Protein AF-A0A4Y8IHT4-F1 (afdb_monomer_lite)

Structure (mmCIF, N/CA/C/O backbone):
data_AF-A0A4Y8IHT4-F1
#
_entry.id   AF-A0A4Y8IHT4-F1
#
loop_
_atom_site.group_PDB
_atom_site.id
_atom_site.type_symbol
_atom_site.label_atom_id
_atom_site.label_alt_id
_atom_site.label_comp_id
_atom_site.label_asym_id
_atom_site.label_entity_id
_atom_site.label_seq_id
_atom_site.pdbx_PDB_ins_code
_atom_site.Cartn_x
_atom_site.Cartn_y
_atom_site.Cartn_z
_atom_site.occupancy
_atom_site.B_iso_or_equiv
_atom_site.auth_seq_id
_atom_site.auth_comp_id
_atom_site.auth_asym_id
_atom_site.auth_atom_id
_atom_site.pdbx_PDB_model_num
ATOM 1 N N . SER A 1 1 ? 12.778 -11.699 1.897 1.00 72.25 1 SER A N 1
ATOM 2 C CA . SER A 1 1 ? 13.465 -12.307 3.060 1.00 72.25 1 SER A CA 1
ATOM 3 C C . SER A 1 1 ? 12.504 -12.314 4.235 1.00 72.25 1 SER A C 1
ATOM 5 O O . SER A 1 1 ? 11.637 -11.447 4.287 1.00 72.25 1 SER A O 1
ATOM 7 N N . SER A 1 2 ? 12.647 -13.246 5.181 1.00 83.25 2 SER A N 1
ATOM 8 C CA . SER A 1 2 ? 11.721 -13.371 6.320 1.00 83.25 2 SER A CA 1
ATOM 9 C C . SER A 1 2 ? 11.598 -12.079 7.137 1.00 83.25 2 SER A C 1
ATOM 11 O O . SER A 1 2 ? 10.504 -11.716 7.546 1.00 83.25 2 SER A O 1
ATOM 13 N N . ILE A 1 3 ? 12.686 -11.315 7.285 1.00 88.50 3 ILE A N 1
ATOM 14 C CA . ILE A 1 3 ? 12.665 -10.033 8.007 1.00 88.50 3 ILE A CA 1
ATOM 15 C C . ILE A 1 3 ? 11.836 -8.948 7.303 1.00 88.50 3 ILE A C 1
ATOM 17 O O . ILE A 1 3 ? 11.186 -8.147 7.968 1.00 88.50 3 ILE A O 1
ATOM 21 N N . ARG A 1 4 ? 11.817 -8.930 5.963 1.00 88.94 4 ARG A N 1
ATOM 22 C CA . ARG A 1 4 ? 11.034 -7.950 5.198 1.00 88.94 4 ARG A CA 1
ATOM 23 C C . ARG A 1 4 ? 9.540 -8.265 5.271 1.00 88.94 4 ARG A C 1
ATOM 25 O O . ARG A 1 4 ? 8.762 -7.350 5.506 1.00 88.94 4 ARG A O 1
ATOM 32 N N . LYS A 1 5 ? 9.166 -9.551 5.225 1.00 92.06 5 LYS A N 1
ATOM 33 C CA . LYS A 1 5 ? 7.791 -9.998 5.503 1.00 92.06 5 LYS A CA 1
ATOM 34 C C . LYS A 1 5 ? 7.331 -9.573 6.898 1.00 92.06 5 LYS A C 1
ATOM 36 O O . LYS A 1 5 ? 6.267 -8.989 7.030 1.00 92.06 5 LYS A O 1
ATOM 41 N N . VAL A 1 6 ? 8.155 -9.779 7.929 1.00 92.25 6 VAL A N 1
ATOM 42 C CA . VAL A 1 6 ? 7.836 -9.330 9.299 1.00 92.25 6 VAL A CA 1
ATOM 43 C C . VAL A 1 6 ? 7.652 -7.810 9.365 1.00 92.25 6 VAL A C 1
ATOM 45 O O . VAL A 1 6 ? 6.699 -7.334 9.976 1.00 92.25 6 VAL A O 1
ATOM 48 N N . ALA A 1 7 ? 8.522 -7.041 8.705 1.00 92.44 7 ALA A N 1
ATOM 49 C CA . ALA A 1 7 ? 8.398 -5.585 8.655 1.00 92.44 7 ALA A CA 1
ATOM 50 C C . ALA A 1 7 ? 7.107 -5.127 7.956 1.00 92.44 7 ALA A C 1
ATOM 52 O O . ALA A 1 7 ? 6.440 -4.218 8.445 1.00 92.44 7 ALA A O 1
ATOM 53 N N . VAL A 1 8 ? 6.732 -5.771 6.845 1.00 93.69 8 VAL A N 1
ATOM 54 C CA . VAL A 1 8 ? 5.478 -5.492 6.131 1.00 93.69 8 VAL A CA 1
ATOM 55 C C . VAL A 1 8 ? 4.263 -5.865 6.980 1.00 93.69 8 VAL A C 1
ATOM 57 O O . VAL A 1 8 ? 3.343 -5.061 7.086 1.00 93.69 8 VAL A O 1
ATOM 60 N N . ALA A 1 9 ? 4.273 -7.024 7.644 1.00 94.81 9 ALA A N 1
ATOM 61 C CA . ALA A 1 9 ? 3.198 -7.428 8.551 1.00 94.81 9 ALA A CA 1
ATOM 62 C C . ALA A 1 9 ? 3.004 -6.395 9.669 1.00 94.81 9 ALA A C 1
ATOM 64 O O . ALA A 1 9 ? 1.885 -5.982 9.961 1.00 94.81 9 ALA A O 1
ATOM 65 N N . PHE A 1 10 ? 4.107 -5.919 10.255 1.00 92.25 10 PHE A N 1
ATOM 66 C CA . PHE A 1 10 ? 4.058 -4.873 11.269 1.00 92.25 10 PHE A CA 1
ATOM 67 C C . PHE A 1 10 ? 3.521 -3.549 10.708 1.00 92.25 10 PHE A C 1
ATOM 69 O O . PHE A 1 10 ? 2.742 -2.881 11.382 1.00 92.25 10 PHE A O 1
ATOM 76 N N . ALA A 1 11 ? 3.880 -3.175 9.476 1.00 92.00 11 ALA A N 1
ATOM 77 C CA . ALA A 1 11 ? 3.324 -1.993 8.818 1.00 92.00 11 ALA A CA 1
ATOM 78 C C . ALA A 1 11 ? 1.807 -2.104 8.623 1.00 92.00 11 ALA A C 1
ATOM 80 O O . ALA A 1 11 ? 1.095 -1.190 9.023 1.00 92.00 11 ALA A O 1
ATOM 81 N N . ILE A 1 12 ? 1.320 -3.238 8.117 1.00 93.81 12 ILE A N 1
ATOM 82 C CA . ILE A 1 12 ? -0.111 -3.535 7.953 1.00 93.81 12 ILE A CA 1
ATOM 83 C C . ILE A 1 12 ? -0.870 -3.390 9.282 1.00 93.81 12 ILE A C 1
ATOM 85 O O . ILE A 1 12 ? -1.895 -2.714 9.337 1.00 93.81 12 ILE A O 1
ATOM 89 N N . LEU A 1 13 ? -0.344 -3.961 10.370 1.00 91.31 13 LEU A N 1
ATOM 90 C CA . LEU A 1 13 ? -0.968 -3.859 11.693 1.00 91.31 13 LEU A CA 1
ATOM 91 C C . LEU A 1 13 ? -1.012 -2.414 12.206 1.00 91.31 13 LEU A C 1
ATOM 93 O O . LEU A 1 13 ? -2.037 -1.984 12.721 1.00 91.31 13 LEU A O 1
ATOM 97 N N . ASN A 1 14 ? 0.069 -1.648 12.021 1.00 88.56 14 ASN A N 1
ATOM 98 C CA . ASN A 1 14 ? 0.085 -0.233 12.400 1.00 88.56 14 ASN A CA 1
ATOM 99 C C . ASN A 1 14 ? -0.919 0.587 11.580 1.00 88.56 14 ASN A C 1
ATOM 101 O O . ASN A 1 14 ? -1.542 1.487 12.129 1.00 88.56 14 ASN A O 1
ATOM 105 N N . LEU A 1 15 ? -1.078 0.311 10.281 1.00 89.62 15 LEU A N 1
ATOM 106 C CA . LEU A 1 15 ? -2.072 1.003 9.454 1.00 89.62 15 LEU A CA 1
ATOM 107 C C . LEU A 1 15 ? -3.488 0.799 10.015 1.00 89.62 15 LEU A C 1
ATOM 109 O O . LEU A 1 15 ? -4.227 1.767 10.128 1.00 89.62 15 LEU A O 1
ATOM 113 N N . ILE A 1 16 ? -3.838 -0.423 10.424 1.00 88.44 16 ILE A N 1
ATOM 114 C CA . ILE A 1 16 ? -5.139 -0.722 11.043 1.00 88.44 16 ILE A CA 1
ATOM 115 C C . ILE A 1 16 ? -5.313 -0.004 12.379 1.00 88.44 16 ILE A C 1
ATOM 117 O O . ILE A 1 16 ? -6.347 0.620 12.595 1.00 88.44 16 ILE A O 1
ATOM 121 N N . ASP A 1 17 ? -4.300 -0.047 13.243 1.00 85.50 17 ASP A N 1
ATOM 122 C CA . ASP A 1 17 ? -4.334 0.579 14.573 1.00 85.50 17 ASP A CA 1
ATOM 123 C C . ASP A 1 17 ? -4.560 2.102 14.507 1.00 85.50 17 ASP A C 1
ATOM 125 O O . ASP A 1 17 ? -5.170 2.690 15.390 1.00 85.50 17 ASP A O 1
ATOM 129 N N . ASN A 1 18 ? -4.117 2.749 13.422 1.00 82.19 18 ASN A N 1
ATOM 130 C CA . ASN A 1 18 ? -4.320 4.187 13.205 1.00 82.19 18 ASN A CA 1
ATOM 131 C C . ASN A 1 18 ? -5.685 4.538 12.590 1.00 82.19 18 ASN A C 1
ATOM 133 O O . ASN A 1 18 ? -6.006 5.718 12.468 1.00 82.19 18 ASN A O 1
ATOM 137 N N . VAL A 1 19 ? -6.459 3.546 12.149 1.00 80.50 19 VAL A N 1
ATOM 138 C CA . VAL A 1 19 ? -7.670 3.757 11.343 1.00 80.50 19 VAL A CA 1
ATOM 139 C C . VAL A 1 19 ? -8.921 3.193 12.012 1.00 80.50 19 VAL A C 1
ATOM 141 O O . VAL A 1 19 ? -10.010 3.735 11.835 1.00 80.50 19 VAL A O 1
ATOM 144 N N . VAL A 1 20 ? -8.787 2.123 12.793 1.00 76.31 20 VAL A N 1
ATOM 145 C CA . VAL A 1 20 ? -9.897 1.511 13.525 1.00 76.31 20 VAL A CA 1
ATOM 146 C C . VAL A 1 20 ? -10.057 2.197 14.879 1.00 76.31 20 VAL A C 1
ATOM 148 O O . VAL A 1 20 ? -9.134 2.212 15.688 1.00 76.31 20 VAL A O 1
ATOM 151 N N . SER A 1 21 ? -11.245 2.737 15.152 1.00 67.19 21 SER A N 1
ATOM 152 C CA . SER A 1 21 ? -11.640 3.117 16.510 1.00 67.19 21 SER A CA 1
ATOM 153 C C . SER A 1 21 ? -12.100 1.876 17.283 1.00 67.19 21 SER A C 1
ATOM 155 O O . SER A 1 21 ? -12.690 0.959 16.715 1.00 67.19 21 SER A O 1
ATOM 157 N N . GLU A 1 22 ? -11.854 1.833 18.596 1.00 58.31 22 GLU A N 1
ATOM 158 C CA . GLU A 1 22 ? -12.122 0.662 19.457 1.00 58.31 22 GLU A CA 1
ATOM 159 C C . GLU A 1 22 ? -13.605 0.216 19.509 1.00 58.31 22 GLU A C 1
ATOM 161 O O . GLU A 1 22 ? -13.925 -0.802 20.122 1.00 58.31 22 GLU A O 1
ATOM 166 N N . SER A 1 23 ? -14.528 0.964 18.894 1.00 55.44 23 SER A N 1
ATOM 167 C CA . SER A 1 23 ? -15.974 0.832 19.092 1.00 55.44 23 SER A CA 1
ATOM 168 C C . SER A 1 23 ? -16.760 0.159 17.960 1.00 55.44 23 SER A C 1
ATOM 170 O O . SER A 1 23 ? -17.952 -0.078 18.151 1.00 55.44 23 SER A O 1
ATOM 172 N N . GLU A 1 24 ? -16.161 -0.164 16.807 1.00 60.84 24 GLU A N 1
ATOM 173 C CA . GLU A 1 24 ? -16.905 -0.716 15.659 1.00 60.84 24 GLU A CA 1
ATOM 174 C C . GLU A 1 24 ? -16.320 -2.034 15.134 1.00 60.84 24 GLU A C 1
ATOM 176 O O . GLU A 1 24 ? -15.150 -2.126 14.762 1.00 60.84 24 GLU A O 1
ATOM 181 N N . SER A 1 25 ? -17.157 -3.077 15.055 1.00 66.25 25 SER A N 1
ATOM 182 C CA . SER A 1 25 ? -16.786 -4.310 14.360 1.00 66.25 25 SER A CA 1
ATOM 183 C C . SER A 1 25 ? -16.720 -4.047 12.858 1.00 66.25 25 SER A C 1
ATOM 185 O O . SER A 1 25 ? -17.739 -3.729 12.243 1.00 66.25 25 SER A O 1
ATOM 187 N N . ASN A 1 26 ? -15.549 -4.232 12.254 1.00 81.56 26 ASN A N 1
ATOM 188 C CA . ASN A 1 26 ? -15.384 -4.112 10.810 1.00 81.56 26 ASN A CA 1
ATOM 189 C C . ASN A 1 26 ? -14.916 -5.448 10.217 1.00 81.56 26 ASN A C 1
ATOM 191 O O . ASN A 1 26 ? -13.721 -5.718 10.092 1.00 81.56 26 ASN A O 1
ATOM 195 N N . GLU A 1 27 ? -15.885 -6.303 9.879 1.00 86.75 27 GLU A N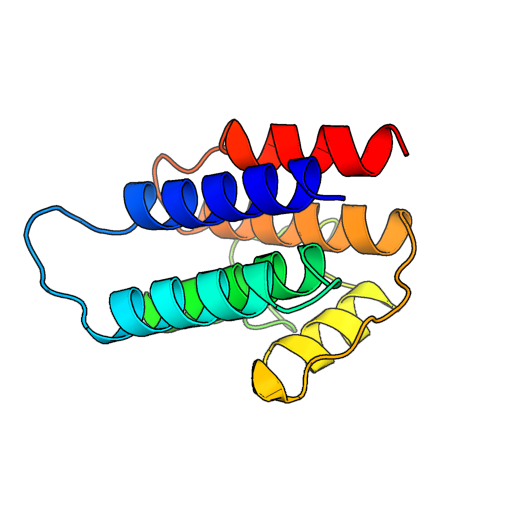 1
ATOM 196 C CA . GLU A 1 27 ? -15.635 -7.633 9.306 1.00 86.75 27 GLU A CA 1
ATOM 197 C C . GLU A 1 27 ? -14.834 -7.554 7.998 1.00 86.75 27 GLU A C 1
ATOM 199 O O . GLU A 1 27 ? -13.961 -8.387 7.761 1.00 86.75 27 GLU A O 1
ATOM 204 N N . ASN A 1 28 ? -15.064 -6.513 7.190 1.00 88.62 28 ASN A N 1
ATOM 205 C CA . ASN A 1 28 ? -14.354 -6.299 5.928 1.00 88.62 28 ASN A CA 1
ATOM 206 C C . ASN A 1 28 ? -12.876 -5.943 6.144 1.00 88.62 28 ASN A C 1
ATOM 208 O O . ASN A 1 28 ? -12.016 -6.456 5.423 1.00 88.62 28 ASN A O 1
ATOM 212 N N . LEU A 1 29 ? -12.569 -5.111 7.147 1.00 88.88 29 LEU A N 1
ATOM 213 C CA . LEU A 1 29 ? -11.184 -4.796 7.514 1.00 88.88 29 LEU A CA 1
ATOM 214 C C . LEU A 1 29 ? -10.483 -6.017 8.105 1.00 88.88 29 LEU A C 1
ATOM 216 O O . LEU A 1 29 ? -9.316 -6.263 7.800 1.00 88.88 29 LEU A O 1
ATOM 220 N N . PHE A 1 30 ? -11.190 -6.807 8.918 1.00 89.94 30 PHE A N 1
ATOM 221 C CA . PHE A 1 30 ? -10.643 -8.046 9.463 1.00 89.94 30 PHE A CA 1
ATOM 222 C C . PHE A 1 30 ? -10.333 -9.066 8.359 1.00 89.94 30 PHE A C 1
ATOM 224 O O . PHE A 1 30 ? -9.248 -9.650 8.357 1.00 89.94 30 PHE A O 1
ATOM 231 N N . ALA A 1 31 ? -11.244 -9.246 7.397 1.00 92.19 31 ALA A N 1
ATOM 232 C CA . ALA A 1 31 ? -11.021 -10.099 6.234 1.00 92.19 31 ALA A CA 1
ATOM 233 C C . ALA A 1 31 ? -9.813 -9.616 5.417 1.00 92.19 31 ALA A C 1
ATOM 235 O O . ALA A 1 31 ? -8.887 -10.391 5.188 1.00 92.19 31 ALA A O 1
ATOM 236 N N . LEU A 1 32 ? -9.753 -8.317 5.096 1.00 93.06 32 LEU A N 1
ATOM 237 C CA . LEU A 1 32 ? -8.627 -7.712 4.379 1.00 93.06 32 LEU A CA 1
ATOM 238 C C . LEU A 1 32 ? -7.288 -7.941 5.096 1.00 93.06 32 LEU A C 1
ATOM 240 O O . LEU A 1 32 ? -6.295 -8.299 4.457 1.00 93.06 32 LEU A O 1
ATOM 244 N N . LEU A 1 33 ? -7.253 -7.747 6.417 1.00 94.06 33 LEU A N 1
ATOM 245 C CA . LEU A 1 33 ? -6.072 -7.989 7.242 1.00 94.06 33 LEU A CA 1
ATOM 246 C C . LEU A 1 33 ? -5.643 -9.458 7.177 1.00 94.06 33 LEU A C 1
ATOM 248 O O . LEU A 1 33 ? -4.482 -9.751 6.887 1.00 94.06 33 LEU A O 1
ATOM 252 N N . ASN A 1 34 ? -6.570 -10.379 7.431 1.00 94.31 34 ASN A N 1
ATOM 253 C CA . ASN A 1 34 ? -6.289 -11.810 7.442 1.00 94.31 34 ASN A CA 1
ATOM 254 C C . ASN A 1 34 ? -5.816 -12.309 6.066 1.00 94.31 34 ASN A C 1
ATOM 256 O O . ASN A 1 34 ? -4.812 -13.019 5.988 1.00 94.31 34 ASN A O 1
ATOM 260 N N . ASP A 1 35 ? -6.478 -11.895 4.988 1.00 94.19 35 ASP A N 1
ATOM 261 C CA . ASP A 1 35 ? -6.129 -12.296 3.624 1.00 94.19 35 ASP A CA 1
ATOM 262 C C . ASP A 1 35 ? -4.757 -11.751 3.215 1.00 94.19 35 ASP A C 1
ATOM 264 O O . ASP A 1 35 ? -3.934 -12.479 2.656 1.00 94.19 35 ASP A O 1
ATOM 268 N N . SER A 1 36 ? -4.449 -10.507 3.590 1.00 94.69 36 SER A N 1
ATOM 269 C CA . SER A 1 36 ? -3.149 -9.895 3.298 1.00 94.69 36 SER A CA 1
ATOM 270 C C . SER A 1 36 ? -2.012 -10.548 4.083 1.00 94.69 36 SER A C 1
ATOM 272 O O . SER A 1 36 ? -0.941 -10.789 3.526 1.00 94.69 36 SER A O 1
ATOM 274 N N . LEU A 1 37 ? -2.224 -10.890 5.358 1.00 94.94 37 LEU A N 1
ATOM 275 C CA . LEU A 1 37 ? -1.218 -11.590 6.164 1.00 94.94 37 LEU A CA 1
ATOM 276 C C . LEU A 1 37 ? -0.980 -13.026 5.676 1.00 94.94 37 LEU A C 1
ATOM 278 O O . LEU A 1 37 ? 0.166 -13.480 5.669 1.00 94.94 37 LEU A O 1
ATOM 282 N N . ARG A 1 38 ? -2.027 -13.725 5.220 1.00 94.06 38 ARG A N 1
ATOM 283 C CA . ARG A 1 38 ? -1.894 -15.044 4.577 1.00 94.06 38 ARG A CA 1
ATOM 284 C C . ARG A 1 38 ? -1.108 -14.948 3.273 1.00 94.06 38 ARG A C 1
ATOM 286 O O . ARG A 1 38 ? -0.098 -15.631 3.125 1.00 94.06 38 ARG A O 1
ATOM 293 N N . ALA A 1 39 ? -1.485 -14.029 2.385 1.00 92.81 39 ALA A N 1
ATOM 294 C CA . ALA A 1 39 ? -0.756 -13.793 1.140 1.00 92.81 39 ALA A CA 1
ATOM 295 C C . ALA A 1 39 ? 0.717 -13.436 1.399 1.00 92.81 39 ALA A C 1
ATOM 297 O O . ALA A 1 39 ? 1.614 -13.883 0.682 1.00 92.81 39 ALA A O 1
ATOM 298 N N . LEU A 1 40 ? 0.994 -12.662 2.452 1.00 93.12 40 LEU A N 1
ATOM 299 C CA . LEU A 1 40 ? 2.351 -12.269 2.830 1.00 93.12 40 LEU A CA 1
ATOM 300 C C . LEU A 1 40 ? 3.183 -13.462 3.297 1.00 93.12 40 LEU A C 1
ATOM 302 O O . LEU A 1 40 ? 4.382 -13.541 3.010 1.00 93.12 40 LEU A O 1
ATOM 306 N N . ASN A 1 41 ? 2.555 -14.394 4.010 1.00 91.75 41 ASN A N 1
ATOM 307 C CA . ASN A 1 41 ? 3.194 -15.631 4.423 1.00 91.75 41 ASN A CA 1
ATOM 308 C C . ASN A 1 41 ? 3.553 -16.500 3.208 1.00 91.75 41 ASN A C 1
ATOM 310 O O . ASN A 1 41 ? 4.699 -16.945 3.101 1.00 91.75 41 ASN A O 1
ATOM 314 N N . ASP A 1 42 ? 2.628 -16.637 2.260 1.00 89.62 42 ASP A N 1
ATOM 315 C CA . ASP A 1 42 ? 2.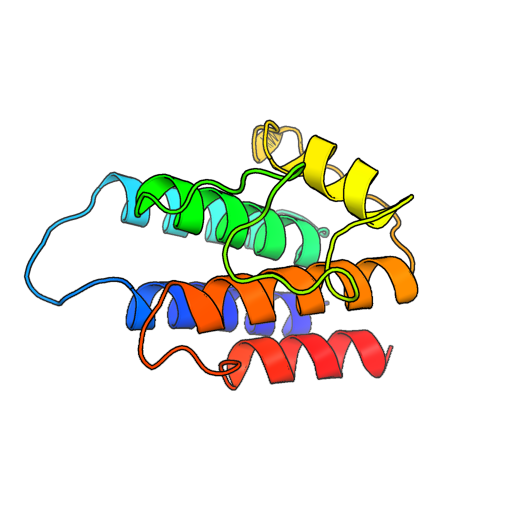696 -17.649 1.199 1.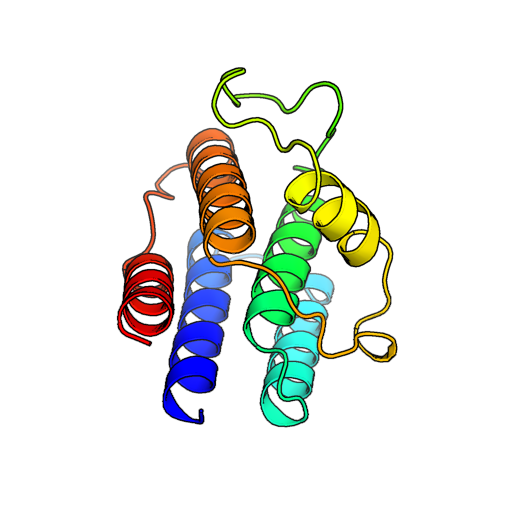00 89.62 42 ASP A CA 1
ATOM 316 C C . ASP A 1 42 ? 3.420 -17.185 -0.078 1.00 89.62 42 ASP A C 1
ATOM 318 O O . ASP A 1 42 ? 3.772 -18.005 -0.924 1.00 89.62 42 ASP A O 1
ATOM 322 N N . SER A 1 43 ? 3.697 -15.886 -0.220 1.00 86.19 43 SER A N 1
ATOM 323 C CA . SER A 1 43 ? 4.291 -15.309 -1.435 1.00 86.19 43 SER A CA 1
ATOM 324 C C . SER A 1 43 ? 5.652 -14.649 -1.222 1.00 86.19 43 SER A C 1
ATOM 326 O O . SER A 1 43 ? 6.038 -14.340 -0.101 1.00 86.19 43 SER A O 1
ATOM 328 N N . ASP A 1 44 ? 6.379 -14.351 -2.300 1.00 84.75 44 ASP A N 1
ATOM 329 C CA . ASP A 1 44 ? 7.633 -13.580 -2.243 1.00 84.75 44 ASP A CA 1
ATOM 330 C C . ASP A 1 44 ? 7.472 -12.088 -2.596 1.00 84.75 44 ASP A C 1
ATOM 332 O O . ASP A 1 44 ? 8.458 -11.347 -2.641 1.00 84.75 44 ASP A O 1
ATOM 336 N N . TYR A 1 45 ? 6.239 -11.623 -2.814 1.00 86.56 45 TYR A N 1
ATOM 337 C CA . TYR A 1 45 ? 5.914 -10.265 -3.270 1.00 86.56 45 TYR A CA 1
ATOM 338 C C . TYR A 1 45 ? 5.340 -9.380 -2.153 1.00 86.56 45 TYR A C 1
ATOM 340 O O . TYR A 1 45 ? 4.331 -8.694 -2.301 1.00 86.56 45 TYR A O 1
ATOM 348 N N . ASP A 1 46 ? 6.054 -9.347 -1.032 1.00 90.44 46 ASP A N 1
ATOM 349 C CA . ASP A 1 46 ? 5.674 -8.635 0.190 1.00 90.44 46 ASP A CA 1
ATOM 350 C C . ASP A 1 46 ? 5.352 -7.143 0.005 1.00 90.44 46 ASP A C 1
ATOM 352 O O . ASP A 1 46 ? 4.403 -6.635 0.594 1.00 90.44 46 ASP A O 1
ATOM 356 N N . LEU A 1 47 ? 6.094 -6.435 -0.845 1.00 90.31 47 LEU A N 1
ATOM 357 C CA . LEU A 1 47 ? 5.834 -5.015 -1.110 1.00 90.31 47 LEU A CA 1
ATOM 358 C C . LEU A 1 47 ? 4.591 -4.768 -1.975 1.00 90.31 47 LEU A C 1
ATOM 360 O O . LEU A 1 47 ? 3.941 -3.740 -1.810 1.00 90.31 47 LEU A O 1
ATOM 364 N N . LEU A 1 48 ? 4.243 -5.701 -2.867 1.00 91.75 48 LEU A N 1
ATOM 365 C CA . LEU A 1 48 ? 2.993 -5.606 -3.627 1.00 91.75 48 LEU A CA 1
ATOM 366 C C . LEU A 1 48 ? 1.794 -5.798 -2.702 1.00 91.75 48 LEU A C 1
ATOM 368 O O . LEU A 1 48 ? 0.814 -5.073 -2.823 1.00 91.75 48 LEU A O 1
ATOM 372 N N . ILE A 1 49 ? 1.916 -6.711 -1.738 1.00 93.62 49 ILE A N 1
ATOM 373 C CA . ILE A 1 49 ? 0.887 -6.945 -0.722 1.00 93.62 49 ILE A CA 1
ATOM 374 C C . ILE A 1 49 ? 0.702 -5.717 0.162 1.00 93.62 49 ILE A C 1
ATOM 376 O O . ILE A 1 49 ? -0.433 -5.356 0.453 1.00 93.62 49 ILE A O 1
ATOM 380 N N . LEU A 1 50 ? 1.791 -5.039 0.542 1.00 93.44 50 LEU A N 1
ATOM 381 C CA . LEU A 1 50 ? 1.687 -3.779 1.275 1.00 93.44 50 LEU A CA 1
ATOM 382 C C . LEU A 1 50 ? 0.878 -2.738 0.489 1.00 93.44 50 LEU A C 1
ATOM 384 O O . LEU A 1 50 ? -0.076 -2.189 1.028 1.00 93.44 50 LEU A O 1
ATOM 388 N N . TRP A 1 51 ? 1.208 -2.502 -0.785 1.00 94.12 51 TRP A N 1
ATOM 389 C CA . TRP A 1 51 ? 0.481 -1.523 -1.604 1.00 94.12 51 TRP A CA 1
ATOM 390 C C . TRP A 1 51 ? -0.964 -1.928 -1.874 1.00 94.12 51 TRP A C 1
ATOM 392 O O . TRP A 1 51 ? -1.847 -1.076 -1.851 1.00 94.12 51 TRP A O 1
ATOM 402 N N . TYR A 1 52 ? -1.229 -3.214 -2.098 1.00 94.44 52 TYR A N 1
ATOM 403 C CA . TYR A 1 52 ? -2.594 -3.720 -2.192 1.00 94.44 52 TYR A CA 1
ATOM 404 C C . TYR A 1 52 ? -3.387 -3.429 -0.923 1.00 94.44 52 TYR A C 1
ATOM 406 O O . TYR A 1 52 ? -4.519 -2.948 -0.995 1.00 94.44 52 TYR A O 1
ATOM 414 N N . PHE A 1 53 ? -2.785 -3.708 0.232 1.00 94.38 53 PHE A N 1
ATOM 415 C CA . PHE A 1 53 ? -3.413 -3.477 1.517 1.00 94.38 53 PHE A CA 1
ATOM 416 C C . PHE A 1 53 ? -3.705 -1.989 1.717 1.00 94.38 53 PHE A C 1
ATOM 418 O O . PHE A 1 53 ? -4.821 -1.637 2.075 1.00 94.38 53 PHE A O 1
ATOM 425 N N . GLU A 1 54 ? -2.745 -1.111 1.418 1.00 94.00 54 GLU A N 1
ATOM 426 C CA . GLU A 1 54 ? -2.912 0.343 1.500 1.00 94.00 54 GLU A CA 1
ATOM 427 C C . GLU A 1 54 ? -4.050 0.853 0.600 1.00 94.00 54 GLU A C 1
ATOM 429 O O . GLU A 1 54 ? -4.898 1.616 1.062 1.00 94.00 54 GLU A O 1
ATOM 434 N N . ILE A 1 55 ? -4.116 0.399 -0.658 1.00 94.44 55 ILE A N 1
ATOM 435 C CA . ILE A 1 55 ? -5.195 0.762 -1.594 1.00 94.44 55 ILE A CA 1
ATOM 436 C C . ILE A 1 55 ? -6.551 0.273 -1.075 1.00 94.44 55 ILE A C 1
ATOM 438 O O . ILE A 1 55 ? -7.524 1.029 -1.057 1.00 94.44 55 ILE A O 1
ATOM 442 N N . SER A 1 56 ? -6.612 -0.988 -0.649 1.00 93.50 56 SER A N 1
ATOM 443 C CA . SER A 1 56 ? -7.847 -1.622 -0.186 1.00 93.50 56 SER A CA 1
ATOM 444 C C . SER A 1 56 ? -8.351 -0.994 1.108 1.00 93.50 56 SER A C 1
ATOM 446 O O . SER A 1 56 ? -9.545 -0.738 1.234 1.00 93.50 56 SER A O 1
ATOM 448 N N . LEU A 1 57 ? -7.445 -0.684 2.038 1.00 92.56 57 LEU A N 1
ATOM 449 C CA . LEU A 1 57 ? -7.751 0.007 3.284 1.00 92.56 57 LEU A CA 1
ATOM 450 C C . LEU A 1 57 ? -8.369 1.375 2.997 1.00 92.56 57 LEU A C 1
ATOM 452 O O . LEU A 1 57 ? -9.458 1.651 3.487 1.00 92.56 57 LEU A O 1
ATOM 456 N N . LEU A 1 58 ? -7.717 2.190 2.158 1.00 91.94 58 LEU A N 1
ATOM 457 C CA . LEU A 1 58 ? -8.210 3.516 1.769 1.00 91.94 58 LEU A CA 1
ATOM 458 C C . LEU A 1 58 ? -9.607 3.447 1.144 1.00 91.94 58 LEU A C 1
ATOM 460 O O . LEU A 1 58 ? -10.475 4.238 1.506 1.00 91.94 58 LEU A O 1
ATOM 464 N N . ARG A 1 59 ? -9.855 2.470 0.263 1.00 92.00 59 ARG A N 1
ATOM 465 C CA . ARG A 1 59 ? -11.191 2.235 -0.303 1.00 92.00 59 AR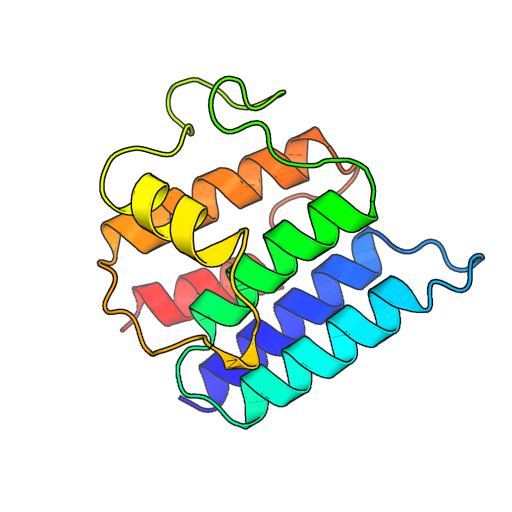G A CA 1
ATOM 466 C C . ARG A 1 59 ? -12.212 1.881 0.785 1.00 92.00 59 ARG A C 1
ATOM 468 O O . ARG A 1 59 ? -13.298 2.453 0.792 1.00 92.00 59 ARG A O 1
ATOM 475 N N . GLN A 1 60 ? -11.876 0.973 1.704 1.00 90.50 60 GLN A N 1
ATOM 476 C CA . GLN A 1 60 ? -12.797 0.525 2.758 1.00 90.50 60 GLN A CA 1
ATOM 477 C C . GLN A 1 60 ? -13.182 1.633 3.746 1.00 90.50 60 GLN A C 1
ATOM 479 O O . GLN A 1 60 ? -14.289 1.603 4.278 1.00 90.50 60 GLN A O 1
ATOM 484 N N . ILE A 1 61 ? -12.311 2.619 3.963 1.00 88.69 61 ILE A N 1
ATOM 485 C CA . ILE A 1 61 ? -12.581 3.755 4.860 1.00 88.69 61 ILE A CA 1
ATOM 486 C C . ILE A 1 61 ? -13.102 5.007 4.139 1.00 88.69 61 ILE A C 1
ATOM 488 O O . ILE A 1 61 ? -13.189 6.072 4.742 1.00 88.69 61 ILE A O 1
ATOM 492 N N . GLY A 1 62 ? -13.460 4.890 2.855 1.00 90.69 62 GLY A N 1
ATOM 493 C CA . GLY A 1 62 ? -14.108 5.963 2.094 1.00 90.69 62 GLY A CA 1
ATOM 494 C C . GLY A 1 62 ? -13.164 6.969 1.427 1.00 90.69 62 GLY A C 1
ATOM 495 O O . GLY A 1 62 ? -13.634 7.978 0.909 1.00 90.69 62 GLY A O 1
ATOM 496 N N . PHE A 1 63 ? -11.859 6.692 1.379 1.00 91.69 63 PHE A N 1
ATOM 497 C CA . PHE A 1 63 ? -10.841 7.523 0.724 1.00 91.69 63 PHE A CA 1
ATOM 498 C C . PHE A 1 63 ? -10.307 6.880 -0.562 1.00 91.69 63 PHE A C 1
ATOM 500 O O . PHE A 1 63 ? -9.097 6.846 -0.798 1.00 91.69 63 PHE A O 1
ATOM 507 N N . GLU A 1 64 ? -11.196 6.348 -1.405 1.00 93.12 64 GLU A N 1
ATOM 508 C CA . GLU A 1 64 ? -10.793 5.758 -2.683 1.00 93.12 64 GLU A CA 1
ATOM 509 C C . GLU A 1 64 ? -9.965 6.745 -3.525 1.00 93.12 64 GLU A C 1
ATOM 511 O O . GLU A 1 64 ? -10.299 7.920 -3.680 1.00 93.12 64 GLU A O 1
ATOM 516 N N . ILE A 1 65 ? -8.848 6.257 -4.064 1.00 94.44 65 ILE A N 1
ATOM 517 C CA . ILE A 1 65 ? -7.879 7.087 -4.774 1.00 94.44 65 ILE A CA 1
ATOM 518 C C . ILE A 1 65 ? -8.392 7.411 -6.178 1.00 94.44 65 ILE A C 1
ATOM 520 O O . ILE A 1 65 ? -8.400 6.557 -7.065 1.00 94.44 65 ILE A O 1
ATOM 524 N N . ASN A 1 66 ? -8.705 8.684 -6.420 1.00 93.56 66 ASN A N 1
ATOM 525 C CA . ASN A 1 66 ? -8.835 9.214 -7.775 1.00 93.56 66 ASN A CA 1
ATOM 526 C C . ASN A 1 66 ? -7.443 9.545 -8.331 1.00 93.56 66 ASN A C 1
ATOM 528 O O . ASN A 1 66 ? -6.829 10.541 -7.952 1.00 93.56 66 ASN A O 1
ATOM 532 N N . ILE A 1 67 ? -6.931 8.719 -9.239 1.00 93.19 67 ILE A N 1
ATOM 533 C CA . ILE A 1 67 ? -5.559 8.863 -9.737 1.00 93.19 67 ILE A CA 1
ATOM 534 C C . ILE A 1 67 ? -5.348 10.090 -10.642 1.00 93.19 67 ILE A C 1
ATOM 536 O O . ILE A 1 67 ? -4.246 10.647 -10.688 1.00 93.19 67 ILE A O 1
ATOM 540 N N . ASP A 1 68 ? -6.401 10.546 -11.323 1.00 90.75 68 ASP A N 1
ATOM 541 C CA . ASP A 1 68 ? -6.359 11.718 -12.202 1.00 90.75 68 ASP A CA 1
ATOM 542 C C . ASP A 1 68 ? -6.315 13.014 -11.386 1.00 90.75 68 ASP A C 1
ATOM 544 O O . ASP A 1 68 ? -5.600 13.975 -11.718 1.00 90.75 68 ASP A O 1
ATOM 548 N N . ASN A 1 69 ? -7.036 13.024 -10.263 1.00 91.50 69 ASN A N 1
ATOM 549 C CA . ASN A 1 69 ? -7.059 14.135 -9.329 1.00 91.50 69 ASN A CA 1
ATOM 550 C C . ASN A 1 69 ? -7.027 13.675 -7.862 1.00 91.50 69 ASN A C 1
ATOM 552 O O . ASN A 1 69 ? -8.042 13.769 -7.175 1.00 91.50 69 ASN A O 1
ATOM 556 N N . PRO A 1 70 ? -5.861 13.223 -7.368 1.00 93.19 70 PRO A N 1
ATOM 557 C CA . PRO A 1 70 ? -5.742 12.752 -5.997 1.00 93.19 70 PRO A CA 1
ATOM 558 C C . PRO A 1 70 ? -5.791 13.945 -5.042 1.00 93.19 70 PRO A C 1
ATOM 560 O O . PRO A 1 70 ? -4.926 14.829 -5.093 1.00 93.19 70 PRO A O 1
ATOM 563 N N . GLU A 1 71 ? -6.820 13.983 -4.199 1.00 91.88 71 GLU A N 1
ATOM 564 C CA . GLU A 1 71 ? -7.032 15.053 -3.226 1.00 91.88 71 GLU A CA 1
ATOM 565 C C . GLU A 1 71 ? -5.875 15.125 -2.225 1.00 91.88 71 GLU A C 1
ATOM 567 O O . GLU A 1 71 ? -5.265 14.119 -1.870 1.00 91.88 71 GLU A O 1
ATOM 572 N N . GLY A 1 72 ? -5.491 16.346 -1.844 1.00 89.62 72 GLY A N 1
ATOM 573 C CA . GLY A 1 72 ? -4.371 16.564 -0.924 1.00 89.62 72 GLY A CA 1
ATOM 574 C C . GLY A 1 72 ? -2.973 16.265 -1.474 1.00 89.62 72 GLY A C 1
ATOM 575 O O . GLY A 1 72 ? -1.977 16.547 -0.807 1.00 89.62 72 GLY A O 1
ATOM 576 N N . ILE A 1 73 ? -2.856 15.753 -2.705 1.00 93.50 73 ILE A N 1
ATOM 577 C CA . ILE A 1 73 ? -1.574 15.369 -3.302 1.00 93.50 73 ILE A CA 1
ATOM 578 C C . ILE A 1 73 ? -1.042 16.446 -4.255 1.00 93.50 73 ILE A C 1
ATOM 580 O O . ILE A 1 73 ? -1.563 16.679 -5.353 1.00 93.50 73 ILE A O 1
ATOM 584 N N . GLY A 1 74 ? 0.091 17.044 -3.873 1.00 91.69 74 GLY A N 1
ATOM 585 C CA . GLY A 1 74 ? 0.877 17.933 -4.734 1.00 91.69 74 GLY A CA 1
ATOM 586 C C . GLY A 1 74 ? 1.299 17.268 -6.053 1.00 91.69 74 GLY A C 1
ATOM 587 O O . GLY A 1 74 ? 1.577 16.065 -6.111 1.00 91.69 74 GLY A O 1
ATOM 588 N N . LYS A 1 75 ? 1.368 18.048 -7.143 1.00 91.69 75 LYS A N 1
ATOM 589 C CA . LYS A 1 75 ? 1.684 17.558 -8.507 1.00 91.69 75 LYS A CA 1
ATOM 590 C C . LYS A 1 75 ? 3.011 16.791 -8.591 1.00 91.69 75 LYS A C 1
ATOM 592 O O . LYS A 1 75 ? 3.182 15.958 -9.485 1.00 91.69 75 LYS A O 1
ATOM 597 N N . GLU A 1 76 ? 3.944 17.087 -7.696 1.00 92.44 76 GLU A N 1
ATOM 598 C CA . GLU A 1 76 ? 5.250 16.450 -7.551 1.00 92.44 76 GLU A CA 1
ATOM 599 C C . GLU A 1 76 ? 5.185 15.035 -6.960 1.00 92.44 76 GLU A C 1
ATOM 601 O O . GLU A 1 76 ? 6.060 14.223 -7.259 1.00 92.44 76 GLU A O 1
ATOM 606 N N . ASN A 1 77 ? 4.141 14.720 -6.184 1.00 93.62 77 ASN A N 1
ATOM 607 C CA . ASN A 1 77 ? 3.945 13.407 -5.561 1.00 93.62 77 ASN A CA 1
ATOM 608 C C . ASN A 1 77 ? 2.970 12.512 -6.350 1.00 93.62 77 ASN A C 1
ATOM 610 O O . ASN A 1 77 ? 2.822 11.341 -6.016 1.00 93.62 77 ASN A O 1
ATOM 614 N N . ARG A 1 78 ? 2.331 13.021 -7.415 1.00 95.31 78 ARG A N 1
ATOM 615 C CA . ARG A 1 78 ? 1.440 12.223 -8.277 1.00 95.31 78 ARG A CA 1
ATOM 616 C C . ARG A 1 78 ? 2.193 11.085 -8.973 1.00 95.31 78 ARG A C 1
ATOM 618 O O . ARG A 1 78 ? 3.295 11.284 -9.502 1.00 95.31 78 ARG A O 1
ATOM 625 N N . LEU A 1 79 ? 1.569 9.909 -9.034 1.00 96.06 79 LEU A N 1
ATOM 626 C CA . LEU A 1 79 ? 2.123 8.747 -9.726 1.00 96.06 79 LEU A CA 1
ATOM 627 C C . LEU A 1 79 ? 2.217 8.990 -11.236 1.00 96.06 79 LEU A C 1
ATOM 629 O O . LEU A 1 79 ? 1.339 9.584 -11.855 1.00 96.06 79 LEU A O 1
ATOM 633 N N . LYS A 1 80 ? 3.324 8.538 -11.841 1.00 94.31 80 LYS A N 1
ATOM 634 C CA . LYS A 1 80 ? 3.604 8.667 -13.282 1.00 94.31 80 LYS A CA 1
ATOM 635 C C . LYS A 1 80 ? 4.426 7.484 -13.787 1.00 94.31 80 LYS A C 1
ATOM 637 O O . LYS A 1 80 ? 5.220 6.899 -13.042 1.00 94.31 80 LYS A O 1
ATOM 642 N N . GLY A 1 81 ? 4.321 7.191 -15.083 1.00 93.94 81 GLY A N 1
ATOM 643 C CA . GLY A 1 81 ? 5.143 6.177 -15.750 1.00 93.94 81 GLY A CA 1
ATOM 644 C C . GLY A 1 81 ? 4.937 4.781 -15.155 1.00 93.94 81 GLY A C 1
ATOM 645 O O . GLY A 1 81 ? 3.805 4.348 -14.986 1.00 93.94 81 GLY A O 1
ATOM 646 N N . ARG A 1 82 ? 6.028 4.075 -14.826 1.00 92.69 82 ARG A N 1
ATOM 647 C CA . ARG A 1 82 ? 5.960 2.703 -14.281 1.00 92.69 82 ARG A CA 1
ATOM 648 C C . ARG A 1 82 ? 5.204 2.601 -12.955 1.00 92.69 82 ARG A C 1
ATOM 650 O O . ARG A 1 82 ? 4.503 1.624 -12.764 1.00 92.69 82 ARG A O 1
ATOM 657 N N . ALA A 1 83 ? 5.315 3.603 -12.081 1.00 93.88 83 ALA A N 1
ATOM 658 C CA . ALA A 1 83 ? 4.609 3.592 -10.799 1.00 93.88 83 ALA A CA 1
ATOM 659 C C . ALA A 1 83 ? 3.092 3.703 -10.986 1.00 93.88 83 ALA A C 1
ATOM 661 O O . ALA A 1 83 ? 2.351 2.966 -10.357 1.00 93.88 83 ALA A O 1
ATOM 662 N N . LEU A 1 84 ? 2.644 4.551 -11.919 1.00 95.31 84 LEU A N 1
ATOM 663 C CA . LEU A 1 84 ? 1.227 4.633 -12.273 1.00 95.31 84 LEU A CA 1
ATOM 664 C C . LEU A 1 84 ? 0.724 3.306 -12.854 1.00 95.31 84 LEU A C 1
ATOM 666 O O . LEU A 1 84 ? -0.274 2.782 -12.392 1.00 95.31 84 LEU A O 1
ATOM 670 N N . LYS A 1 85 ? 1.453 2.715 -13.809 1.00 92.31 85 LYS A N 1
ATOM 671 C CA . LYS A 1 85 ? 1.075 1.411 -14.386 1.00 92.31 85 LYS A CA 1
ATOM 672 C C . LYS A 1 85 ? 0.973 0.305 -13.334 1.00 92.31 85 LYS A C 1
ATOM 674 O O . LYS A 1 85 ? 0.079 -0.525 -13.417 1.00 92.31 85 LYS A O 1
ATOM 679 N N . LEU A 1 86 ? 1.892 0.301 -12.370 1.00 91.69 86 LEU A N 1
ATOM 680 C CA . LEU A 1 86 ? 1.888 -0.650 -11.266 1.00 91.69 86 LEU A CA 1
ATOM 681 C C . LEU A 1 86 ? 0.676 -0.441 -10.352 1.00 91.69 86 LEU A C 1
ATOM 683 O O . LEU A 1 86 ? -0.007 -1.402 -10.027 1.00 91.69 86 LEU A O 1
ATOM 687 N N . PHE A 1 87 ? 0.384 0.806 -9.982 1.00 94.12 87 PHE A N 1
ATOM 688 C CA . PHE A 1 87 ? -0.803 1.148 -9.202 1.00 94.12 87 PHE A CA 1
ATOM 689 C C . PHE A 1 87 ? -2.095 0.683 -9.885 1.00 94.12 87 PHE A C 1
ATOM 691 O O . PHE A 1 87 ? -2.886 -0.023 -9.269 1.00 94.12 87 PHE A O 1
ATOM 698 N N . GLU A 1 88 ? -2.263 1.008 -11.171 1.00 92.50 88 GLU A N 1
ATOM 699 C CA . GLU A 1 88 ? -3.424 0.592 -11.970 1.00 92.50 88 GLU A CA 1
ATOM 700 C C . GLU A 1 88 ? -3.569 -0.929 -12.038 1.00 92.50 88 GLU A C 1
ATOM 702 O O . GLU A 1 88 ? -4.681 -1.441 -12.058 1.00 92.50 88 GLU A O 1
ATOM 707 N N . LYS A 1 89 ? -2.450 -1.663 -12.041 1.00 89.19 89 LYS A N 1
ATOM 708 C CA . LYS A 1 89 ? -2.486 -3.122 -11.979 1.00 89.19 89 LYS A CA 1
ATOM 709 C C . LYS A 1 89 ? -2.957 -3.609 -10.611 1.00 89.19 89 LYS A C 1
ATOM 711 O O . LYS A 1 89 ? -3.784 -4.501 -10.560 1.00 89.19 89 LYS A O 1
ATOM 716 N N . ILE A 1 90 ? -2.425 -3.054 -9.521 1.00 90.88 90 ILE A N 1
ATOM 717 C CA . ILE A 1 90 ? -2.695 -3.534 -8.157 1.00 90.88 90 ILE A CA 1
ATOM 718 C C . ILE A 1 90 ? -4.126 -3.203 -7.707 1.00 90.88 90 ILE A C 1
ATOM 720 O O . ILE A 1 90 ? -4.733 -4.014 -7.015 1.00 90.88 90 ILE A O 1
ATOM 724 N N . LYS A 1 91 ? -4.674 -2.037 -8.079 1.00 88.88 91 LYS A N 1
ATOM 725 C CA . LYS A 1 91 ? -5.942 -1.521 -7.522 1.00 88.88 91 LYS A CA 1
ATOM 726 C C . LYS A 1 91 ? -7.185 -2.376 -7.816 1.00 88.88 91 LYS A C 1
ATOM 728 O O . LYS A 1 91 ? -8.178 -2.263 -7.092 1.00 88.88 91 LYS A O 1
ATOM 733 N N . ASP A 1 92 ? -7.120 -3.190 -8.868 1.00 83.25 92 ASP A N 1
ATOM 734 C CA . ASP A 1 92 ? -8.218 -4.044 -9.336 1.00 83.25 92 ASP A CA 1
ATOM 735 C C . ASP A 1 92 ? -7.855 -5.538 -9.317 1.00 83.25 92 ASP A C 1
ATOM 737 O O . ASP A 1 92 ? -8.650 -6.362 -9.764 1.00 83.25 92 ASP A O 1
ATOM 741 N N . VAL A 1 93 ? -6.658 -5.904 -8.843 1.00 82.25 93 VAL A N 1
ATOM 742 C CA . VAL A 1 93 ? -6.213 -7.302 -8.846 1.00 82.25 93 VAL A CA 1
ATOM 743 C C . VAL A 1 93 ? -6.746 -8.037 -7.622 1.00 82.25 93 VAL A C 1
ATOM 745 O O . VAL A 1 93 ? -6.712 -7.515 -6.505 1.00 82.25 93 VAL A O 1
ATOM 748 N N . ASP A 1 94 ? -7.183 -9.277 -7.821 1.00 78.94 94 ASP A N 1
ATOM 749 C CA . ASP A 1 94 ? -7.365 -10.211 -6.715 1.00 78.94 94 ASP A CA 1
ATOM 750 C C . ASP A 1 94 ? -5.980 -10.582 -6.155 1.00 78.94 94 ASP A C 1
ATOM 752 O O . ASP A 1 94 ? -5.040 -10.851 -6.911 1.00 78.94 94 ASP A O 1
ATOM 756 N N . LEU A 1 95 ? -5.833 -10.600 -4.825 1.00 79.00 95 LEU A N 1
ATOM 757 C CA . LEU A 1 95 ? -4.605 -11.034 -4.148 1.00 79.00 95 LEU A CA 1
ATOM 758 C C . LEU A 1 95 ? -4.077 -12.373 -4.680 1.00 79.00 95 LEU A C 1
ATOM 760 O O . LEU A 1 95 ? -2.865 -12.537 -4.823 1.00 79.00 95 LEU A O 1
ATOM 764 N N . SER A 1 96 ? -4.974 -13.311 -4.989 1.00 74.69 96 SER A N 1
ATOM 765 C CA . SER A 1 96 ? -4.633 -14.635 -5.518 1.00 74.69 96 SER A CA 1
ATOM 766 C C . SER A 1 96 ? -4.032 -14.603 -6.929 1.00 74.69 96 SER A C 1
ATOM 768 O O . SER A 1 96 ? -3.329 -15.536 -7.316 1.00 74.69 96 SER A O 1
ATOM 770 N N . GLU A 1 97 ? -4.240 -13.519 -7.678 1.00 77.75 97 GLU A N 1
ATOM 771 C CA . GLU A 1 97 ? -3.712 -13.318 -9.030 1.00 77.75 97 GLU A CA 1
ATOM 772 C C . GLU A 1 97 ? -2.399 -12.513 -9.045 1.00 77.75 97 GLU A C 1
ATOM 774 O O . GLU A 1 97 ? -1.784 -12.306 -10.103 1.00 77.75 97 GLU A O 1
ATOM 779 N N . MET A 1 98 ? -1.924 -12.066 -7.875 1.00 79.69 98 MET A N 1
ATOM 780 C CA . MET A 1 98 ? -0.658 -11.352 -7.778 1.00 79.69 98 MET A CA 1
ATOM 781 C C . MET A 1 98 ? 0.531 -12.241 -8.120 1.00 79.69 98 MET A C 1
ATOM 783 O O . MET A 1 98 ? 0.643 -13.409 -7.751 1.00 79.69 98 MET A O 1
ATOM 787 N N . ASN A 1 99 ? 1.485 -11.633 -8.814 1.00 77.75 99 ASN A N 1
ATOM 788 C CA . ASN A 1 99 ? 2.755 -12.245 -9.162 1.00 77.75 99 ASN A CA 1
ATOM 789 C C . ASN A 1 99 ? 3.905 -11.324 -8.776 1.00 77.75 99 ASN A C 1
ATOM 791 O O . ASN A 1 99 ? 3.731 -10.117 -8.616 1.00 77.75 99 ASN A O 1
ATOM 795 N N . ALA A 1 100 ? 5.094 -11.915 -8.643 1.00 67.81 100 ALA A N 1
ATOM 796 C CA . ALA A 1 100 ? 6.321 -11.187 -8.364 1.00 67.81 100 ALA A CA 1
ATOM 797 C C . ALA A 1 100 ? 6.670 -10.260 -9.536 1.00 67.81 100 ALA A C 1
ATOM 799 O O . ALA A 1 100 ? 7.415 -10.626 -10.446 1.00 67.81 100 ALA A O 1
ATOM 800 N N . GLU A 1 101 ? 6.133 -9.044 -9.521 1.00 70.69 101 GLU A N 1
ATOM 801 C CA . GLU A 1 101 ? 6.553 -8.016 -10.457 1.00 70.69 101 GLU A CA 1
ATOM 802 C C . GLU A 1 101 ? 7.910 -7.448 -10.062 1.00 70.69 101 GLU A C 1
ATOM 804 O O . GLU A 1 101 ? 8.151 -7.029 -8.928 1.00 70.69 101 GLU A O 1
ATOM 809 N N . GLN A 1 102 ? 8.797 -7.364 -11.048 1.00 68.56 102 GLN A N 1
ATOM 810 C CA . GLN A 1 102 ? 10.041 -6.633 -10.896 1.00 68.56 102 GLN A CA 1
ATOM 811 C C . GLN A 1 102 ? 9.770 -5.138 -11.056 1.00 68.56 102 GLN A C 1
ATOM 813 O O . GLN A 1 102 ? 9.584 -4.630 -12.163 1.00 68.56 102 GLN A O 1
ATOM 818 N N . PHE A 1 103 ? 9.798 -4.407 -9.948 1.00 80.19 103 PHE A N 1
ATOM 819 C CA . PHE A 1 103 ? 9.799 -2.950 -9.962 1.00 80.19 103 PHE A CA 1
ATOM 820 C C . PHE A 1 103 ? 11.178 -2.402 -9.603 1.00 80.19 103 PHE A C 1
ATOM 822 O O . PHE A 1 103 ? 11.988 -3.015 -8.912 1.00 80.19 103 PHE A O 1
ATOM 829 N N . THR A 1 104 ? 11.460 -1.198 -10.090 1.00 85.50 104 THR A N 1
ATOM 830 C CA . THR A 1 104 ? 12.723 -0.523 -9.783 1.00 85.50 104 THR A CA 1
ATOM 831 C C . THR A 1 104 ? 12.651 0.172 -8.427 1.00 85.50 104 THR A C 1
ATOM 833 O O . THR A 1 104 ? 11.581 0.603 -7.994 1.00 85.50 104 THR A O 1
ATOM 836 N N . ARG A 1 105 ? 13.808 0.438 -7.813 1.00 84.12 105 ARG A N 1
ATOM 837 C CA . ARG A 1 105 ? 13.910 1.297 -6.618 1.00 84.12 105 ARG A CA 1
ATOM 838 C C . ARG A 1 105 ? 13.235 2.665 -6.799 1.00 84.12 105 ARG A C 1
ATOM 840 O O . ARG A 1 105 ? 12.618 3.192 -5.879 1.00 84.12 105 ARG A O 1
ATOM 847 N N . GLY A 1 106 ? 13.304 3.227 -8.009 1.00 87.62 106 GLY A N 1
ATOM 848 C CA . GLY A 1 106 ? 12.611 4.471 -8.354 1.00 87.62 106 GLY A CA 1
ATOM 849 C C . GLY A 1 106 ? 11.085 4.339 -8.410 1.00 87.62 106 GLY A C 1
ATOM 850 O O . GLY A 1 106 ? 10.386 5.308 -8.128 1.00 87.62 106 GLY A O 1
ATOM 851 N N . THR A 1 107 ? 10.567 3.156 -8.751 1.00 90.56 107 THR A N 1
ATOM 852 C CA . THR A 1 107 ? 9.129 2.846 -8.707 1.00 90.56 107 THR A CA 1
ATOM 853 C C . THR A 1 107 ? 8.670 2.746 -7.257 1.00 90.56 107 THR A C 1
ATOM 855 O O . THR A 1 107 ? 7.754 3.463 -6.870 1.00 90.56 107 THR A O 1
ATOM 858 N N . PHE A 1 108 ? 9.399 1.980 -6.440 1.00 88.50 108 PHE A N 1
ATOM 859 C CA . PHE A 1 108 ? 9.156 1.847 -5.004 1.00 88.50 108 PHE A CA 1
ATOM 860 C C . PHE A 1 108 ? 9.108 3.202 -4.286 1.00 88.50 108 PHE A C 1
ATOM 862 O O . PHE A 1 108 ? 8.128 3.522 -3.621 1.00 88.50 108 PHE A O 1
ATOM 869 N N . LYS A 1 109 ? 10.124 4.054 -4.494 1.00 89.31 109 LYS A N 1
ATOM 870 C CA . LYS A 1 109 ? 10.182 5.387 -3.875 1.00 89.31 109 LYS A CA 1
ATOM 871 C C . LYS A 1 109 ? 8.979 6.262 -4.244 1.00 89.31 109 LYS A C 1
ATOM 873 O O . LYS A 1 109 ? 8.504 7.016 -3.403 1.00 89.31 109 LYS A O 1
ATOM 878 N N . LYS A 1 110 ? 8.507 6.191 -5.494 1.00 92.88 110 LYS A N 1
ATOM 879 C CA . LYS A 1 110 ? 7.347 6.968 -5.958 1.00 92.88 110 LYS A CA 1
ATOM 880 C C . LYS A 1 110 ? 6.041 6.455 -5.360 1.00 92.88 110 LYS A C 1
ATOM 882 O O . LYS A 1 110 ? 5.263 7.274 -4.894 1.00 92.88 110 LYS A O 1
ATOM 887 N N . MET A 1 111 ? 5.842 5.136 -5.349 1.00 93.31 111 MET A N 1
ATOM 888 C CA . MET A 1 111 ? 4.670 4.501 -4.736 1.00 93.31 111 MET A CA 1
ATOM 889 C C . MET A 1 111 ? 4.574 4.856 -3.251 1.00 93.31 111 MET A C 1
ATOM 891 O O . MET A 1 111 ? 3.583 5.434 -2.824 1.00 93.31 111 MET A O 1
ATOM 895 N N . ASN A 1 112 ? 5.649 4.643 -2.487 1.00 90.69 112 ASN A N 1
ATOM 896 C CA . ASN A 1 112 ? 5.636 4.923 -1.049 1.00 90.69 112 ASN A CA 1
ATOM 897 C C . ASN A 1 112 ? 5.454 6.401 -0.733 1.00 90.69 112 ASN A C 1
ATOM 899 O O . ASN A 1 112 ? 4.748 6.738 0.207 1.00 90.69 112 ASN A O 1
ATOM 903 N N . ARG A 1 113 ? 6.063 7.295 -1.521 1.00 91.25 113 ARG A N 1
ATOM 904 C CA . ARG A 1 113 ? 5.862 8.734 -1.339 1.00 91.25 113 ARG A CA 1
ATOM 905 C C . ARG A 1 113 ? 4.414 9.144 -1.597 1.00 91.25 113 ARG A C 1
ATOM 907 O O . ARG A 1 113 ? 3.908 10.032 -0.919 1.00 91.25 113 ARG A O 1
ATOM 914 N N . PHE A 1 114 ? 3.774 8.535 -2.590 1.00 94.38 114 PHE A N 1
ATOM 915 C CA . PHE A 1 114 ? 2.376 8.797 -2.887 1.00 94.38 114 PHE A CA 1
ATOM 916 C C . PHE A 1 114 ? 1.478 8.361 -1.725 1.00 94.38 114 PHE A C 1
ATOM 918 O O . PHE A 1 114 ? 0.763 9.205 -1.193 1.00 94.38 114 PHE A O 1
ATOM 925 N N . PHE A 1 115 ? 1.572 7.101 -1.282 1.00 92.31 115 PHE A N 1
ATOM 926 C CA . PHE A 1 115 ? 0.753 6.597 -0.173 1.00 92.31 115 PHE A CA 1
ATOM 927 C C . PHE A 1 115 ? 1.021 7.341 1.130 1.00 92.31 115 PHE A C 1
ATOM 929 O O . PHE A 1 115 ? 0.070 7.752 1.782 1.00 92.31 115 PHE A O 1
ATOM 936 N N . GLU A 1 116 ? 2.286 7.624 1.457 1.00 89.62 116 GLU A N 1
ATOM 937 C CA . GLU A 1 116 ? 2.654 8.457 2.609 1.00 89.62 116 GLU A CA 1
ATOM 938 C C . GLU A 1 116 ? 1.876 9.776 2.608 1.00 89.62 116 GLU A C 1
ATOM 940 O O . GLU A 1 116 ? 1.237 10.121 3.597 1.00 89.62 116 GLU A O 1
ATOM 945 N N . LYS A 1 117 ? 1.895 10.504 1.486 1.00 91.25 117 LYS A N 1
ATOM 946 C CA . LYS A 1 117 ? 1.211 11.796 1.388 1.00 91.25 117 LYS A CA 1
ATOM 947 C C . LYS A 1 117 ? -0.305 11.662 1.388 1.00 91.25 117 LYS A C 1
ATOM 949 O O . LYS A 1 117 ? -0.979 12.564 1.871 1.00 91.25 117 LYS A O 1
ATOM 954 N N . TYR A 1 118 ? -0.826 10.563 0.852 1.00 93.00 118 TYR A N 1
ATOM 955 C CA . TYR A 1 118 ? -2.262 10.324 0.784 1.00 93.00 118 TYR A CA 1
ATOM 956 C C . TYR A 1 118 ? -2.831 10.017 2.166 1.00 93.00 118 TYR A C 1
ATOM 958 O O . TYR A 1 118 ? -3.807 10.639 2.574 1.00 93.00 118 TYR A O 1
ATOM 966 N N . PHE A 1 119 ? -2.170 9.139 2.917 1.00 89.81 119 PHE A N 1
ATOM 967 C CA . PHE A 1 119 ? -2.515 8.839 4.301 1.00 89.81 119 PHE A CA 1
ATOM 968 C C . PHE A 1 119 ? -2.368 10.061 5.211 1.00 89.81 119 PHE A C 1
ATOM 970 O O . PHE A 1 119 ? -3.304 10.380 5.934 1.00 89.81 119 PHE A O 1
ATOM 977 N N . GLU A 1 120 ? -1.254 10.797 5.117 1.00 88.69 120 GLU A N 1
ATOM 978 C CA . GLU A 1 120 ? -1.029 12.016 5.913 1.00 88.69 120 GLU A CA 1
ATOM 979 C C . GLU A 1 120 ? -2.104 13.088 5.711 1.00 88.69 120 GLU A C 1
ATOM 981 O O . GLU A 1 120 ? -2.347 13.890 6.613 1.00 88.69 120 GLU A O 1
ATOM 986 N N . TYR A 1 121 ? -2.707 13.149 4.522 1.00 90.88 121 TYR A N 1
ATOM 987 C CA . TYR A 1 121 ? -3.756 14.116 4.227 1.00 90.88 121 TYR A CA 1
ATOM 988 C C . TYR A 1 121 ? -5.131 13.670 4.735 1.00 90.88 121 TYR A C 1
ATOM 990 O O . TYR A 1 121 ? -5.869 14.491 5.272 1.00 90.88 121 TYR A O 1
ATOM 998 N N . HIS A 1 122 ? -5.478 12.392 4.554 1.00 88.81 122 HIS A N 1
ATOM 999 C CA . HIS A 1 122 ? -6.829 11.894 4.830 1.00 88.81 122 HIS A CA 1
ATOM 1000 C C . HIS A 1 122 ? -7.020 11.376 6.258 1.00 88.81 122 HIS A C 1
ATOM 1002 O O . HIS A 1 122 ? -8.150 11.327 6.736 1.00 88.81 122 HIS A O 1
ATOM 1008 N N . ILE A 1 123 ? -5.943 10.983 6.942 1.00 85.25 123 ILE A N 1
ATOM 1009 C CA . ILE A 1 123 ? -6.015 10.336 8.254 1.00 85.25 123 ILE A CA 1
ATOM 1010 C C . ILE A 1 123 ? -5.252 11.179 9.271 1.00 85.25 123 ILE A C 1
ATOM 1012 O O . ILE A 1 123 ? -4.025 11.300 9.239 1.00 85.25 123 ILE A O 1
ATOM 1016 N N . GLU A 1 124 ? -5.999 11.791 10.187 1.00 77.62 124 GLU A N 1
ATOM 1017 C CA . GLU A 1 124 ? -5.432 12.631 11.236 1.00 77.62 124 GLU A CA 1
ATOM 1018 C C . GLU A 1 124 ? -4.493 11.820 12.143 1.00 77.62 124 GLU A C 1
ATOM 1020 O O . GLU A 1 124 ? -4.765 10.679 12.500 1.00 77.62 124 GLU A O 1
ATOM 1025 N N . GLY A 1 125 ? -3.343 12.399 12.498 1.00 70.06 125 GLY A N 1
ATOM 1026 C CA . GLY A 1 125 ? -2.331 11.723 13.319 1.00 70.06 125 GLY A CA 1
ATOM 1027 C C . GLY A 1 125 ? -1.439 10.738 12.553 1.00 70.06 125 GLY A C 1
ATOM 1028 O O . GLY A 1 125 ? -0.366 10.384 13.048 1.00 70.06 125 GLY A O 1
ATOM 1029 N N . MET A 1 126 ? -1.790 10.386 11.314 1.00 73.19 126 MET A N 1
ATOM 1030 C CA . MET A 1 126 ? -1.025 9.461 10.486 1.00 73.19 126 MET A CA 1
ATOM 1031 C C . MET A 1 126 ? 0.172 10.152 9.823 1.00 73.19 126 MET A C 1
ATOM 1033 O O . MET A 1 126 ? 0.175 10.461 8.639 1.00 73.19 126 MET A O 1
ATOM 1037 N N . LYS A 1 127 ? 1.232 10.399 10.597 1.00 63.28 127 LYS A N 1
ATOM 1038 C CA . LYS A 1 127 ? 2.568 10.702 10.055 1.00 63.28 127 LYS A CA 1
ATOM 1039 C C . LYS A 1 127 ? 3.336 9.402 9.893 1.00 63.28 127 LYS A C 1
ATOM 1041 O O . LYS A 1 127 ? 3.257 8.571 10.793 1.00 63.28 127 LYS A O 1
ATOM 1046 N N . GLN A 1 128 ? 4.066 9.262 8.778 1.00 61.69 128 GLN A N 1
ATOM 1047 C CA . GLN A 1 128 ? 4.913 8.115 8.411 1.00 61.69 128 GLN A CA 1
ATOM 1048 C C . GLN A 1 128 ? 5.173 7.168 9.597 1.00 61.69 128 GLN A C 1
ATOM 1050 O O . GLN A 1 128 ? 6.020 7.446 10.452 1.00 61.69 128 GLN A O 1
ATOM 1055 N N . THR A 1 129 ? 4.392 6.086 9.699 1.00 66.31 129 THR A N 1
ATOM 1056 C CA . THR A 1 129 ? 4.498 5.197 10.860 1.00 66.31 129 THR A CA 1
ATOM 1057 C C . THR A 1 129 ? 5.921 4.638 10.914 1.00 66.31 129 THR A C 1
ATOM 1059 O O . THR A 1 129 ? 6.535 4.357 9.878 1.00 66.31 129 THR A O 1
ATOM 1062 N N . LYS A 1 130 ? 6.475 4.452 12.120 1.00 67.50 130 LYS A N 1
ATOM 1063 C CA . LYS A 1 130 ? 7.822 3.866 12.299 1.00 67.50 130 LYS A CA 1
ATOM 1064 C C . LYS A 1 130 ? 7.974 2.522 11.564 1.00 67.50 130 LYS A C 1
ATOM 1066 O O . LYS A 1 130 ? 9.076 2.124 11.197 1.00 67.50 130 LYS A O 1
ATOM 1071 N N . ALA A 1 131 ? 6.862 1.825 11.341 1.00 72.31 131 A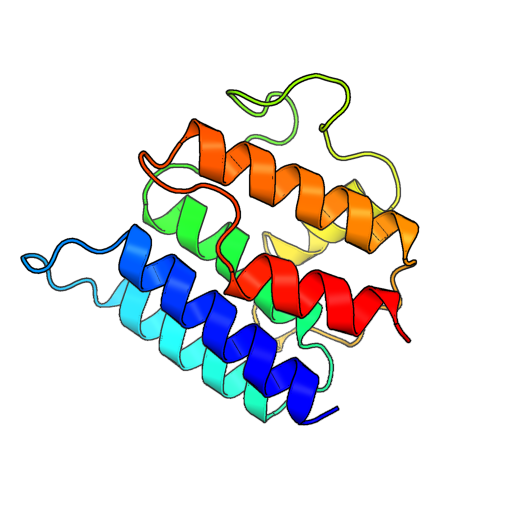LA A N 1
ATOM 1072 C CA . ALA A 1 131 ? 6.811 0.588 10.581 1.00 72.31 131 ALA A CA 1
ATOM 1073 C C . ALA A 1 131 ? 7.054 0.801 9.075 1.00 72.31 131 ALA A C 1
ATOM 1075 O O . ALA A 1 131 ? 7.889 0.112 8.488 1.00 72.31 131 ALA A O 1
ATOM 1076 N N . LEU A 1 132 ? 6.412 1.797 8.453 1.00 76.19 132 LEU A N 1
ATOM 1077 C CA . LEU A 1 132 ? 6.646 2.137 7.044 1.00 76.19 132 LEU A CA 1
ATOM 1078 C C . LEU A 1 132 ? 8.061 2.682 6.811 1.00 76.19 132 LEU A C 1
ATOM 1080 O O . LEU A 1 132 ? 8.697 2.354 5.804 1.00 76.19 132 LEU A O 1
ATOM 1084 N N . SER A 1 133 ? 8.603 3.468 7.748 1.00 78.38 133 SER A N 1
ATOM 1085 C CA . SER A 1 133 ? 10.001 3.913 7.667 1.00 78.38 133 SER A CA 1
ATOM 1086 C C . SER A 1 133 ? 10.972 2.728 7.740 1.00 78.38 133 SER A C 1
ATOM 1088 O O . SER A 1 133 ? 11.933 2.669 6.973 1.00 78.38 133 SER A O 1
ATOM 1090 N N . PHE A 1 134 ? 10.690 1.734 8.586 1.00 79.62 134 PHE A N 1
ATOM 1091 C CA . PHE A 1 134 ? 11.505 0.525 8.692 1.00 79.62 134 PHE A CA 1
ATOM 1092 C C . PHE A 1 134 ? 11.461 -0.341 7.421 1.00 79.62 134 PHE A C 1
ATOM 1094 O O . PHE A 1 134 ? 12.508 -0.788 6.946 1.00 79.62 134 PHE A O 1
ATOM 1101 N N . VAL A 1 135 ? 10.286 -0.514 6.799 1.00 84.50 135 VAL A N 1
ATOM 1102 C CA . VAL A 1 135 ? 10.170 -1.178 5.485 1.00 84.50 135 VAL A CA 1
ATOM 1103 C C . VAL A 1 135 ? 11.018 -0.445 4.441 1.00 84.50 135 VAL A C 1
ATOM 1105 O O . VAL A 1 135 ? 11.801 -1.073 3.725 1.00 84.50 135 VAL A O 1
ATOM 1108 N N . ASN A 1 136 ? 10.932 0.888 4.394 1.00 81.00 136 ASN A N 1
ATOM 1109 C CA . ASN A 1 136 ? 11.743 1.706 3.493 1.00 81.00 136 ASN A CA 1
ATOM 1110 C C . ASN A 1 136 ? 13.247 1.485 3.692 1.00 81.00 136 ASN A C 1
ATOM 1112 O O . ASN A 1 136 ? 13.982 1.385 2.707 1.00 81.00 136 ASN A O 1
ATOM 1116 N N . GLU A 1 137 ? 13.727 1.400 4.931 1.00 84.56 137 GLU A N 1
ATOM 1117 C CA . GLU A 1 137 ? 15.141 1.138 5.206 1.00 84.56 137 GLU A CA 1
ATOM 1118 C C . GLU A 1 137 ? 15.598 -0.229 4.692 1.00 84.56 137 GLU A C 1
ATOM 1120 O O . GLU A 1 137 ? 16.645 -0.318 4.049 1.00 84.56 137 GLU A O 1
ATOM 1125 N N . LEU A 1 138 ? 14.815 -1.285 4.933 1.00 83.50 138 LEU A N 1
ATOM 1126 C CA . LEU A 1 138 ? 15.158 -2.645 4.506 1.00 83.50 138 LEU A CA 1
ATOM 1127 C C . LEU A 1 138 ? 15.235 -2.781 2.982 1.00 83.50 138 LEU A C 1
ATOM 1129 O O . LEU A 1 138 ? 16.070 -3.528 2.471 1.00 83.50 138 LEU A O 1
ATOM 1133 N N . VAL A 1 139 ? 14.385 -2.054 2.258 1.00 80.00 139 VAL A N 1
ATOM 1134 C CA . VAL A 1 139 ? 14.363 -2.057 0.787 1.00 80.00 139 VAL A CA 1
ATOM 1135 C C . VAL A 1 139 ? 15.481 -1.2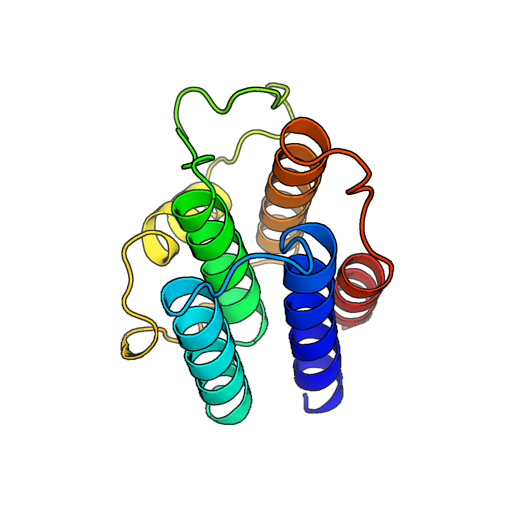00 0.201 1.00 80.00 139 VAL A C 1
ATOM 1137 O O . VAL A 1 139 ? 15.952 -1.472 -0.893 1.00 80.00 139 VAL A O 1
ATOM 1140 N N . ASN A 1 140 ? 15.922 -0.163 0.915 1.00 73.06 140 ASN A N 1
ATOM 1141 C CA . ASN A 1 140 ? 16.974 0.739 0.451 1.00 73.06 140 ASN A CA 1
ATOM 1142 C C . ASN A 1 140 ? 18.401 0.273 0.798 1.00 73.06 140 ASN A C 1
ATOM 1144 O O . ASN A 1 140 ? 19.355 0.782 0.200 1.00 73.06 140 ASN A O 1
ATOM 1148 N N . LYS A 1 141 ? 18.555 -0.627 1.775 1.00 66.31 141 LYS A N 1
ATOM 1149 C CA . LYS A 1 141 ? 19.842 -1.234 2.163 1.00 66.31 141 LYS A CA 1
ATOM 1150 C C . LYS A 1 141 ? 20.217 -2.459 1.316 1.00 66.31 141 LYS A C 1
ATOM 1152 O O . LYS A 1 141 ? 21.372 -2.868 1.368 1.00 66.31 141 LYS A O 1
ATOM 1157 N N . ASN A 1 142 ? 19.269 -3.006 0.553 1.00 47.91 142 ASN A N 1
ATOM 1158 C CA . ASN A 1 142 ? 19.459 -4.100 -0.406 1.00 47.91 142 ASN A CA 1
ATOM 1159 C C . ASN A 1 142 ? 19.210 -3.615 -1.843 1.00 47.91 142 ASN A C 1
ATOM 1161 O O . ASN A 1 142 ? 19.469 -4.410 -2.768 1.00 47.91 142 ASN A O 1
#

Foldseek 3Di:
DVVLLVLLLVVLVVVCVLQDDPPDDDVQSVVLNVLLNVLSVPDPQSVLSSLLSLQSVCVSSPNHAPLVDGPQDDPVLRDDDPLVVSNVDSNPDDSVPDDNDDDDPVSSVSSLSNSQRSCPVPGPPDHCPPSNVVSNVVVVVD

Secondary structure (DSSP, 8-state):
-HHHHHHHHHHHHHHHHTT--TT---HHHHHHHHHHHHHHHH-S-HHHHHHHHHHHHHHHTT----SSS-TT--TTTS--THHHHHHHHHTT--GGG-------HHHHHHHHHHHHHHHHHHSTT----HHHHHHHHHHH--

pLDDT: mean 86.21, std 9.66, range [47.91, 96.06]

Sequence (142 aa):
SSIRKVAVAFAILNLIDNVVSESESNENLFALLNDSLRALNDSDYDLLILWYFEISLLRQIGFEINIDNPEGIGKENRLKGRALKLFEKIKDVDLSEMNAEQFTRGTFKKMNRFFEKYFEYHIEGMKQTKALSFVNELVNKN

Radius of gyration: 14.21 Å; chains: 1; bounding box: 37×36×35 Å